Protein AF-A0A842P809-F1 (afdb_monomer)

Radius of gyration: 15.67 Å; Cα contacts (8 Å, |Δi|>4): 38; chains: 1; bounding box: 40×25×37 Å

Foldseek 3Di:
DDFPFQDDPCLVVDDPLVNLVVVCVRVVNDPVVSVVVVVQFPQDPVNVVVVDPPDDDDDGDDDDDDGDDDDPD

Mean predicted aligned error: 4.21 Å

Solvent-accessible surface area (backbone atoms only — not comparable to full-atom values): 4983 Å² total; per-residue (Å²): 116,88,57,97,68,45,72,61,86,67,51,88,76,47,55,74,64,58,44,50,53,54,50,29,65,61,57,67,53,54,70,69,59,53,48,56,66,64,57,68,59,80,72,49,68,75,58,48,52,71,74,47,82,89,64,86,80,85,87,68,74,93,84,82,84,87,67,60,72,78,77,101,115

Sequence (73 aa):
MPVDNSRLKGFYKLSVKERRDMIAELAGLDQVAVDALAAMGELSEAAADRISENVVATLALPAGVATNFIVEG

Structure (mmCIF, N/CA/C/O backbone):
data_AF-A0A842P809-F1
#
_entry.id   AF-A0A842P809-F1
#
loop_
_atom_site.group_PDB
_atom_site.id
_atom_site.type_symbol
_atom_site.label_atom_id
_atom_site.label_alt_id
_atom_site.label_comp_id
_atom_site.label_asym_id
_atom_site.label_entity_id
_atom_site.label_seq_id
_atom_site.pdbx_PDB_ins_code
_atom_site.Cartn_x
_atom_site.Cartn_y
_atom_site.Cartn_z
_atom_site.occupancy
_atom_site.B_iso_or_equiv
_atom_site.auth_seq_id
_atom_site.auth_comp_id
_atom_site.auth_asym_id
_atom_site.auth_atom_id
_atom_site.pdbx_PDB_model_num
ATOM 1 N N . MET A 1 1 ? -17.561 -0.067 -4.226 1.00 50.12 1 MET A N 1
ATOM 2 C CA . MET A 1 1 ? -18.656 0.430 -3.362 1.00 50.12 1 MET A CA 1
ATOM 3 C C . MET A 1 1 ? -18.043 1.106 -2.145 1.00 50.12 1 MET A C 1
ATOM 5 O O . MET A 1 1 ? -16.934 0.712 -1.796 1.00 50.12 1 MET A O 1
ATOM 9 N N . PRO A 1 2 ? -18.687 2.115 -1.527 1.00 60.59 2 PRO A N 1
ATOM 10 C CA . PRO A 1 2 ? -18.259 2.586 -0.211 1.00 60.59 2 PRO A CA 1
ATOM 11 C C . PRO A 1 2 ? -18.287 1.414 0.777 1.00 60.59 2 PRO A C 1
ATOM 13 O O . PRO A 1 2 ? -19.164 0.557 0.690 1.00 60.59 2 PRO A O 1
ATOM 16 N N . VAL A 1 3 ? -17.293 1.352 1.660 1.00 67.38 3 VAL A N 1
ATOM 17 C CA . VAL A 1 3 ? -17.255 0.360 2.738 1.00 67.38 3 VAL A CA 1
ATOM 18 C C . VAL A 1 3 ? -18.169 0.832 3.865 1.00 67.38 3 VAL A C 1
ATOM 20 O O . VAL A 1 3 ? -18.134 2.008 4.222 1.00 67.38 3 VAL A O 1
ATOM 23 N N . ASP A 1 4 ? -18.963 -0.070 4.442 1.00 76.06 4 ASP A N 1
ATOM 24 C CA . ASP A 1 4 ? -19.982 0.294 5.442 1.00 76.06 4 ASP A CA 1
ATOM 25 C C . ASP A 1 4 ? -19.384 0.867 6.742 1.00 76.06 4 ASP A C 1
ATOM 27 O O . ASP A 1 4 ? -20.064 1.544 7.512 1.00 76.06 4 ASP A O 1
ATOM 31 N N . ASN A 1 5 ? -18.104 0.591 7.022 1.00 85.00 5 ASN A N 1
ATOM 32 C CA . ASN A 1 5 ? -17.420 1.070 8.218 1.00 85.00 5 ASN A CA 1
ATOM 33 C C . ASN A 1 5 ? -15.905 1.194 7.999 1.00 85.00 5 ASN A C 1
ATOM 35 O O . ASN A 1 5 ? -15.236 0.234 7.624 1.00 85.00 5 ASN A O 1
ATOM 39 N N . SER A 1 6 ? -15.342 2.362 8.314 1.00 92.25 6 SER A N 1
ATOM 40 C CA . SER A 1 6 ? -13.898 2.628 8.237 1.00 92.25 6 SER A CA 1
ATOM 41 C C . SER A 1 6 ? -13.149 2.383 9.558 1.00 92.25 6 SER A C 1
ATOM 43 O O . SER A 1 6 ? -11.925 2.546 9.615 1.00 92.25 6 SER A O 1
ATOM 45 N N . ARG A 1 7 ? -13.848 2.020 10.645 1.00 92.81 7 ARG A N 1
ATOM 46 C CA . ARG A 1 7 ? -13.242 1.767 11.963 1.00 92.81 7 ARG A CA 1
ATOM 47 C C . ARG A 1 7 ? -12.632 0.371 12.036 1.00 92.81 7 ARG A C 1
ATOM 49 O O . ARG A 1 7 ? -13.349 -0.615 12.176 1.00 92.81 7 ARG A O 1
ATOM 56 N N . LEU A 1 8 ? -11.300 0.300 12.061 1.00 93.56 8 LEU A N 1
ATOM 57 C CA . LEU A 1 8 ? -10.545 -0.959 12.141 1.00 93.56 8 LEU A CA 1
ATOM 58 C C . LEU A 1 8 ? -9.755 -1.040 13.456 1.00 93.56 8 LEU A C 1
ATOM 60 O O . LEU A 1 8 ? -8.573 -0.689 13.540 1.00 93.56 8 LEU A O 1
ATOM 64 N N . LYS A 1 9 ? -10.420 -1.475 14.532 1.00 93.62 9 LYS A N 1
ATOM 65 C CA . LYS A 1 9 ? -9.796 -1.580 15.860 1.00 93.62 9 LYS A CA 1
ATOM 66 C C . LYS A 1 9 ? -8.658 -2.603 15.838 1.00 93.62 9 LYS A C 1
ATOM 68 O O . LYS A 1 9 ? -8.853 -3.751 15.470 1.00 93.62 9 LYS A O 1
ATOM 73 N N . GLY A 1 10 ? -7.473 -2.196 16.294 1.00 95.88 10 GLY A N 1
ATOM 74 C CA . GLY A 1 10 ? -6.309 -3.086 16.374 1.00 95.88 10 GLY A CA 1
ATOM 75 C C . GLY A 1 10 ? -5.636 -3.388 15.032 1.00 95.88 10 GLY A C 1
ATOM 76 O O . GLY A 1 10 ? -4.693 -4.169 15.020 1.00 95.88 10 GLY A O 1
ATOM 77 N N . PHE A 1 11 ? -6.043 -2.739 13.936 1.00 96.75 11 PHE A N 1
ATOM 78 C CA . PHE A 1 11 ? -5.498 -2.960 12.590 1.00 96.75 11 PHE A CA 1
ATOM 79 C C . PHE A 1 11 ? -3.967 -2.865 12.512 1.00 96.75 11 PHE A C 1
ATOM 81 O O . PHE A 1 11 ? -3.313 -3.687 11.882 1.00 96.75 11 PHE A O 1
ATOM 88 N N . TYR A 1 12 ? -3.372 -1.905 13.219 1.00 96.12 12 TYR A N 1
ATOM 89 C CA . TYR A 1 12 ? -1.919 -1.716 13.269 1.00 96.12 12 TYR A CA 1
ATOM 90 C C . TYR A 1 12 ? -1.159 -2.856 13.972 1.00 96.12 12 TYR A C 1
ATOM 92 O O . TYR A 1 12 ? 0.056 -2.947 13.828 1.00 96.12 12 TYR A O 1
ATOM 100 N N . LYS A 1 13 ? -1.848 -3.708 14.745 1.00 97.75 13 LYS A N 1
ATOM 101 C CA . LYS A 1 13 ? -1.254 -4.873 15.422 1.00 97.75 13 LYS A CA 1
ATOM 102 C C . LYS A 1 13 ? -1.174 -6.100 14.516 1.00 97.75 13 LYS A C 1
ATOM 104 O O . LYS A 1 13 ? -0.457 -7.037 14.843 1.00 97.75 13 LYS A O 1
ATOM 109 N N . LEU A 1 14 ? -1.926 -6.099 13.419 1.00 98.00 14 LEU A N 1
ATOM 110 C CA . LEU A 1 14 ? -1.973 -7.197 12.466 1.00 98.00 14 LEU A CA 1
ATOM 111 C C . LEU A 1 14 ? -0.703 -7.226 11.604 1.00 98.00 14 LEU A C 1
ATOM 113 O O . LEU A 1 14 ? -0.104 -6.186 11.280 1.00 98.00 14 LEU A O 1
ATOM 117 N N . SER A 1 15 ? -0.322 -8.423 11.169 1.00 97.94 15 SER A N 1
ATOM 118 C CA . SER A 1 15 ? 0.689 -8.607 10.130 1.00 97.94 15 SER A CA 1
ATOM 119 C C . SER A 1 15 ? 0.262 -7.931 8.820 1.00 97.94 15 SER A C 1
ATOM 121 O O . SER A 1 15 ? -0.906 -7.611 8.600 1.00 97.94 15 SER A O 1
ATOM 123 N N . VAL A 1 16 ? 1.215 -7.693 7.916 1.00 96.81 16 VAL A N 1
ATOM 124 C CA . VAL A 1 16 ? 0.920 -7.068 6.613 1.00 96.81 16 VAL A CA 1
ATOM 125 C C . VAL A 1 16 ? -0.078 -7.902 5.803 1.00 96.81 16 VAL A C 1
ATOM 127 O O . VAL A 1 16 ? -0.956 -7.333 5.159 1.00 96.81 16 VAL A O 1
ATOM 130 N N . LYS A 1 17 ? 0.022 -9.237 5.869 1.00 96.56 17 LYS A N 1
ATOM 131 C CA . LYS A 1 17 ? -0.911 -10.137 5.187 1.00 96.56 17 LYS A CA 1
ATOM 132 C C . LYS A 1 17 ? -2.320 -10.018 5.768 1.00 96.56 17 LYS A C 1
ATOM 134 O O . LYS A 1 17 ? -3.245 -9.756 5.017 1.00 96.56 17 LYS A O 1
ATOM 139 N N . GLU A 1 18 ? -2.467 -10.118 7.089 1.00 97.81 18 GLU A N 1
ATOM 140 C CA . GLU A 1 18 ? -3.775 -9.991 7.754 1.00 97.81 18 GLU A CA 1
ATOM 141 C C . GLU A 1 18 ? -4.423 -8.625 7.492 1.00 97.81 18 GLU A C 1
ATOM 143 O O . GLU A 1 18 ? -5.631 -8.540 7.287 1.00 97.81 18 GLU A O 1
ATOM 148 N N . ARG A 1 19 ? -3.624 -7.548 7.443 1.00 97.56 19 ARG A N 1
ATOM 149 C CA . ARG A 1 19 ? -4.121 -6.226 7.035 1.00 97.56 19 ARG A CA 1
ATOM 150 C C . ARG A 1 19 ? -4.658 -6.238 5.610 1.00 97.56 19 ARG A C 1
ATOM 152 O O . ARG A 1 19 ? -5.723 -5.683 5.370 1.00 97.56 19 ARG A O 1
ATOM 159 N N . ARG A 1 20 ? -3.929 -6.846 4.672 1.00 96.50 20 ARG A N 1
ATOM 160 C CA . ARG A 1 20 ? -4.340 -6.926 3.266 1.00 96.50 20 ARG A CA 1
ATOM 161 C C . ARG A 1 20 ? -5.608 -7.758 3.099 1.00 96.50 20 ARG A C 1
ATOM 163 O O . ARG A 1 20 ? -6.519 -7.292 2.431 1.00 96.50 20 ARG A O 1
ATOM 170 N N . ASP A 1 21 ? -5.677 -8.920 3.745 1.00 96.50 21 ASP A N 1
ATOM 171 C CA . ASP A 1 21 ? -6.843 -9.809 3.701 1.00 96.50 21 ASP A CA 1
ATOM 172 C C . ASP A 1 21 ? -8.098 -9.087 4.233 1.00 96.50 21 ASP A C 1
ATOM 174 O O . ASP A 1 21 ? -9.134 -9.077 3.575 1.00 96.50 21 ASP A O 1
ATOM 178 N N . MET A 1 22 ? -7.982 -8.388 5.371 1.00 95.38 22 MET A N 1
ATOM 179 C CA . MET A 1 22 ? -9.080 -7.594 5.939 1.00 95.38 22 MET A CA 1
ATOM 180 C C . MET A 1 22 ? -9.542 -6.470 5.000 1.00 95.38 22 MET A C 1
ATOM 182 O O . MET A 1 22 ? -10.739 -6.243 4.848 1.00 95.38 22 MET A O 1
ATOM 186 N N . ILE A 1 23 ? -8.608 -5.747 4.372 1.00 95.00 23 ILE A N 1
ATOM 187 C CA . ILE A 1 23 ? -8.948 -4.685 3.412 1.00 95.00 23 ILE A CA 1
ATOM 188 C C . ILE A 1 23 ? -9.603 -5.264 2.155 1.00 95.00 23 ILE A C 1
ATOM 190 O O . ILE A 1 23 ? -10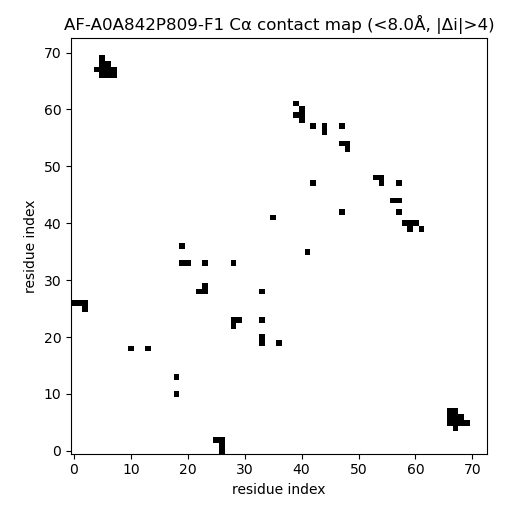.543 -4.663 1.638 1.00 95.00 23 ILE A O 1
ATOM 194 N N . ALA A 1 24 ? -9.139 -6.422 1.684 1.00 95.12 24 ALA A N 1
ATOM 195 C CA . ALA A 1 24 ? -9.709 -7.098 0.528 1.00 95.12 24 ALA A CA 1
ATOM 196 C C . ALA A 1 24 ? -11.172 -7.482 0.762 1.00 95.12 24 ALA A C 1
ATOM 198 O O . ALA A 1 24 ? -12.015 -7.187 -0.081 1.00 95.12 24 ALA A O 1
ATOM 199 N N . GLU A 1 25 ? -11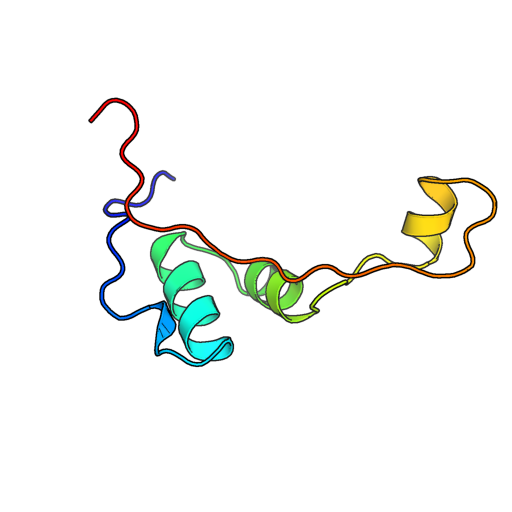.478 -8.057 1.927 1.00 93.81 25 GLU A N 1
ATOM 200 C CA . GLU A 1 25 ? -12.846 -8.395 2.323 1.00 93.81 25 GLU A CA 1
ATOM 201 C C . GLU A 1 25 ? -13.729 -7.143 2.414 1.00 93.81 25 GLU A C 1
ATOM 203 O O . GLU A 1 25 ? -14.789 -7.088 1.794 1.00 93.81 25 GLU A O 1
ATOM 208 N N . LEU A 1 26 ? -13.268 -6.105 3.122 1.00 93.12 26 LEU A N 1
ATOM 209 C CA . LEU A 1 26 ? -14.037 -4.872 3.325 1.00 93.12 26 LEU A CA 1
ATOM 210 C C . LEU A 1 26 ? -14.350 -4.139 2.019 1.00 93.12 26 LEU A C 1
ATOM 212 O O . LEU A 1 26 ? -15.451 -3.618 1.860 1.00 93.12 26 LEU A O 1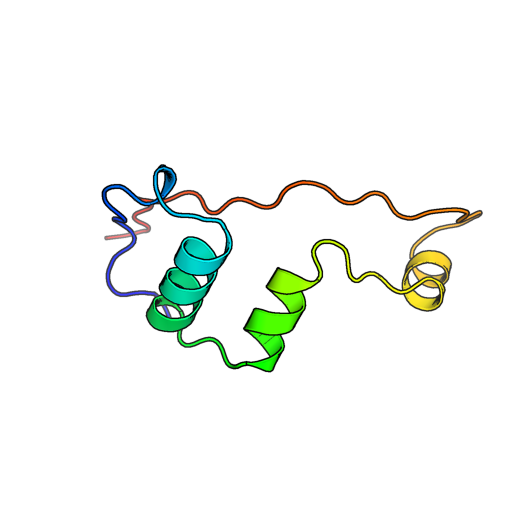
ATOM 216 N N . ALA A 1 27 ? -13.383 -4.064 1.105 1.00 92.62 27 ALA A N 1
ATOM 217 C CA . ALA A 1 27 ? -13.524 -3.340 -0.155 1.00 92.62 27 ALA A CA 1
ATOM 218 C C . ALA A 1 27 ? -14.035 -4.215 -1.316 1.00 92.62 27 ALA A C 1
ATOM 220 O O . ALA A 1 27 ? -14.249 -3.689 -2.410 1.00 92.62 27 ALA A O 1
ATOM 221 N N . GLY A 1 28 ? -14.241 -5.518 -1.092 1.00 93.69 28 GLY A N 1
ATOM 222 C CA . GLY A 1 28 ? -14.656 -6.469 -2.125 1.00 93.69 28 GLY A CA 1
ATOM 223 C C . GLY A 1 28 ? -13.629 -6.612 -3.252 1.00 93.69 28 GLY A C 1
ATOM 224 O O . GLY A 1 28 ? -14.007 -6.630 -4.422 1.00 93.69 28 GLY A O 1
ATOM 225 N N . LEU A 1 29 ? -12.337 -6.643 -2.910 1.00 95.44 29 LEU A N 1
ATOM 226 C CA . LEU A 1 29 ? -11.254 -6.782 -3.885 1.00 95.44 29 LEU A CA 1
ATOM 227 C C . LEU A 1 29 ? -11.172 -8.218 -4.408 1.00 95.44 29 LEU A C 1
ATOM 229 O O . LEU A 1 29 ? -11.306 -9.177 -3.648 1.00 95.44 29 LEU A O 1
ATOM 233 N N . ASP A 1 30 ? -10.899 -8.358 -5.702 1.00 96.56 30 ASP A N 1
ATOM 234 C CA . ASP A 1 30 ? -10.561 -9.646 -6.296 1.00 96.56 30 ASP A CA 1
ATOM 235 C C . ASP A 1 30 ? -9.097 -10.030 -6.023 1.00 96.56 30 ASP A C 1
ATOM 237 O O . ASP A 1 30 ? -8.289 -9.240 -5.524 1.00 96.56 30 ASP A O 1
ATOM 241 N N . GLN A 1 31 ? -8.743 -11.275 -6.354 1.00 95.50 31 GLN A N 1
ATOM 242 C CA . GLN A 1 31 ? -7.392 -11.782 -6.112 1.00 95.50 31 GLN A CA 1
ATOM 243 C C . GLN A 1 31 ? -6.330 -11.001 -6.901 1.00 95.50 31 GLN A C 1
ATOM 245 O O . GLN A 1 31 ? -5.235 -10.791 -6.392 1.00 95.50 31 GLN A O 1
ATOM 250 N N . VAL A 1 32 ? -6.669 -10.508 -8.096 1.00 95.50 32 VAL A N 1
ATOM 251 C CA . VAL A 1 32 ? -5.752 -9.719 -8.931 1.00 95.50 32 VAL A CA 1
ATOM 252 C C . VAL A 1 32 ? -5.360 -8.420 -8.222 1.00 95.50 32 VAL A C 1
ATOM 254 O O . VAL A 1 32 ? -4.179 -8.083 -8.150 1.00 95.50 32 VAL A O 1
ATOM 257 N N . ALA A 1 33 ? -6.324 -7.707 -7.636 1.00 95.06 33 ALA A N 1
ATOM 258 C CA . AL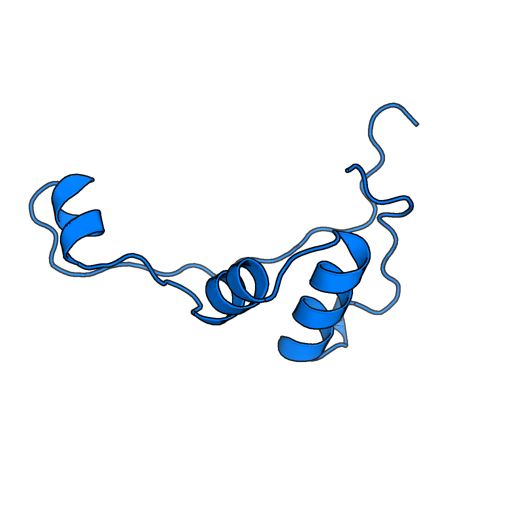A A 1 33 ? -6.061 -6.496 -6.865 1.00 95.06 33 ALA A CA 1
ATOM 259 C C . ALA A 1 33 ? -5.271 -6.781 -5.574 1.00 95.06 33 ALA A C 1
ATOM 261 O O . ALA A 1 33 ? -4.395 -5.999 -5.192 1.00 95.06 33 ALA A O 1
ATOM 262 N N . VAL A 1 34 ? -5.548 -7.903 -4.902 1.00 95.56 34 VAL A N 1
ATOM 263 C CA . VAL A 1 34 ? -4.794 -8.331 -3.711 1.00 95.56 34 VAL A CA 1
ATOM 264 C C . VAL A 1 34 ? -3.338 -8.634 -4.056 1.00 95.56 34 VAL A C 1
ATOM 266 O O . VAL A 1 3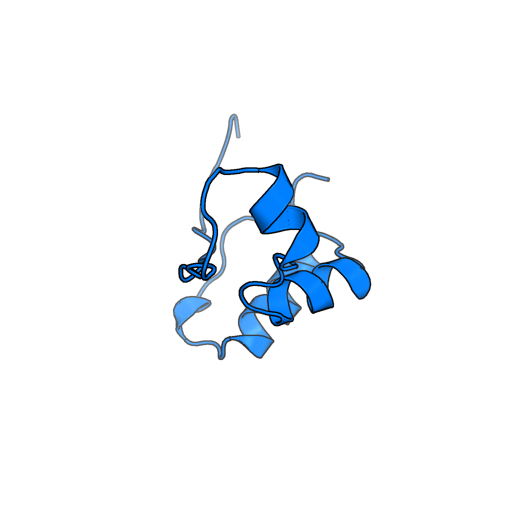4 ? -2.439 -8.208 -3.325 1.00 95.56 34 VAL A O 1
ATOM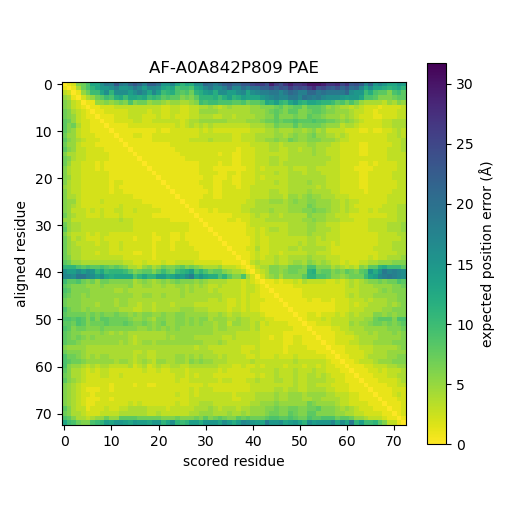 269 N N . ASP A 1 35 ? -3.096 -9.321 -5.168 1.00 94.81 35 ASP A N 1
ATOM 270 C CA . ASP A 1 35 ? -1.754 -9.670 -5.629 1.00 94.8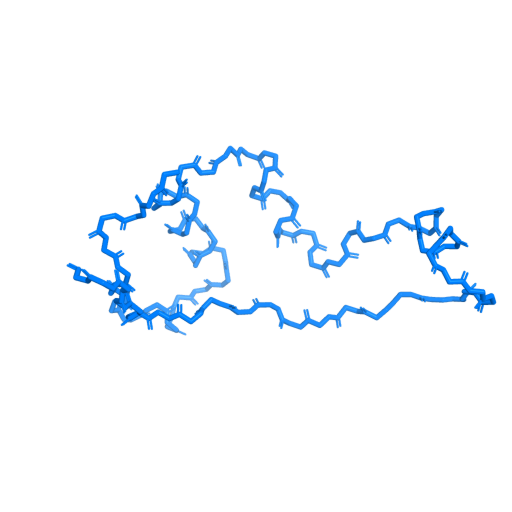1 35 ASP A CA 1
ATOM 271 C C . ASP A 1 35 ? -0.958 -8.415 -6.016 1.00 94.81 35 ASP A C 1
ATOM 273 O O . ASP A 1 35 ? 0.191 -8.267 -5.596 1.00 94.81 35 ASP A O 1
ATOM 277 N N . ALA A 1 36 ? -1.595 -7.439 -6.671 1.00 92.94 36 ALA A N 1
ATOM 278 C CA . ALA A 1 36 ? -0.974 -6.149 -6.981 1.00 92.94 36 ALA A CA 1
ATOM 279 C C . ALA A 1 36 ? -0.542 -5.380 -5.712 1.00 92.94 36 ALA A C 1
ATOM 281 O O . ALA A 1 36 ? 0.565 -4.842 -5.633 1.00 92.94 36 ALA A O 1
ATOM 282 N N . LEU A 1 37 ? -1.374 -5.369 -4.659 1.00 93.31 37 LEU A N 1
ATOM 283 C CA . LEU A 1 37 ? -0.992 -4.808 -3.352 1.00 93.31 37 LEU A CA 1
ATOM 284 C C . LEU A 1 37 ? 0.123 -5.620 -2.670 1.00 93.31 37 LEU A C 1
ATOM 286 O O . LEU A 1 37 ? 0.852 -5.097 -1.821 1.00 93.31 37 LEU A O 1
ATOM 290 N N . ALA A 1 38 ? 0.233 -6.913 -2.978 1.00 94.38 38 ALA A N 1
ATOM 291 C CA . ALA A 1 38 ? 1.246 -7.800 -2.422 1.00 94.38 38 ALA A CA 1
ATOM 292 C C . ALA A 1 38 ? 2.623 -7.634 -3.052 1.00 94.38 38 ALA A C 1
ATOM 294 O O . ALA A 1 38 ? 3.619 -7.848 -2.359 1.00 94.38 38 ALA A O 1
ATOM 295 N N . ALA A 1 39 ? 2.670 -7.205 -4.308 1.00 92.19 39 ALA A N 1
ATOM 296 C CA . ALA A 1 39 ? 3.892 -7.057 -5.078 1.00 92.19 39 ALA A CA 1
ATOM 297 C C . ALA A 1 39 ? 4.797 -5.897 -4.610 1.00 92.19 39 ALA A C 1
ATOM 299 O O . ALA A 1 39 ? 5.975 -5.875 -4.951 1.00 92.19 39 ALA A O 1
ATOM 300 N N . MET A 1 40 ? 4.294 -4.973 -3.774 1.00 84.06 40 MET A N 1
ATOM 301 C CA . MET A 1 40 ? 5.103 -3.962 -3.061 1.00 84.06 40 MET A CA 1
ATOM 302 C C . MET A 1 40 ? 6.011 -3.098 -3.965 1.00 84.06 40 MET A C 1
ATOM 304 O O . MET A 1 40 ? 7.114 -2.730 -3.566 1.00 84.06 40 MET A O 1
ATOM 308 N N . GLY A 1 41 ? 5.545 -2.737 -5.164 1.00 74.94 41 GLY A N 1
ATOM 309 C CA . GLY A 1 41 ? 6.306 -1.887 -6.092 1.00 74.94 41 GLY A CA 1
ATOM 310 C C . GLY A 1 41 ? 6.351 -2.405 -7.526 1.00 74.94 41 GLY A C 1
ATOM 311 O O . GLY A 1 41 ? 7.376 -2.277 -8.184 1.00 74.94 41 GLY A O 1
ATOM 312 N N . GLU A 1 42 ? 5.253 -2.985 -8.013 1.00 78.44 42 GLU A N 1
ATOM 313 C CA . GLU A 1 42 ? 5.161 -3.671 -9.310 1.00 78.44 42 GLU A CA 1
ATOM 314 C C . GLU A 1 42 ? 5.091 -2.723 -10.522 1.00 78.44 42 GLU A C 1
ATOM 316 O O . GLU A 1 42 ? 4.312 -2.919 -11.454 1.00 78.44 42 GLU A O 1
ATOM 321 N N . LEU A 1 43 ? 5.881 -1.649 -10.528 1.00 89.94 43 LEU A N 1
ATOM 322 C CA . LEU A 1 43 ? 6.030 -0.849 -11.736 1.00 89.94 43 LEU A CA 1
ATOM 323 C C . LEU A 1 43 ? 7.078 -1.514 -12.632 1.00 89.94 43 LEU A C 1
ATOM 325 O O . LEU A 1 43 ? 8.260 -1.532 -12.300 1.00 89.94 43 LEU A O 1
ATOM 329 N N . SER A 1 44 ? 6.647 -2.066 -13.768 1.00 91.56 44 SER A N 1
ATOM 330 C CA . SER A 1 44 ? 7.575 -2.674 -14.732 1.00 91.56 44 SER A CA 1
ATOM 331 C C . SER A 1 44 ? 8.573 -1.652 -15.292 1.00 91.56 44 SER A C 1
ATOM 333 O O . SER A 1 44 ? 8.232 -0.481 -15.461 1.00 91.56 44 SER A O 1
ATOM 335 N N . GLU A 1 45 ? 9.770 -2.107 -15.666 1.00 92.44 45 GLU A N 1
ATOM 336 C CA . GLU A 1 45 ? 10.811 -1.271 -16.286 1.00 92.44 45 GLU A CA 1
ATOM 337 C C . GLU A 1 45 ? 10.301 -0.552 -17.544 1.00 92.44 45 GLU A C 1
ATOM 339 O O . GLU A 1 45 ? 10.466 0.656 -17.676 1.00 92.44 45 GLU A O 1
ATOM 344 N N . ALA A 1 46 ? 9.567 -1.259 -18.412 1.00 95.44 46 ALA A N 1
ATOM 345 C CA . ALA A 1 46 ? 8.978 -0.677 -19.619 1.00 95.44 46 ALA A CA 1
ATOM 346 C C . ALA A 1 46 ? 7.905 0.384 -19.317 1.00 95.44 46 ALA A C 1
ATOM 348 O O . ALA A 1 46 ? 7.724 1.324 -20.090 1.00 95.44 46 ALA A O 1
ATOM 349 N N . ALA A 1 47 ? 7.163 0.237 -18.214 1.00 94.44 47 ALA A N 1
ATOM 350 C CA . ALA A 1 47 ? 6.230 1.269 -17.771 1.00 94.44 47 ALA A CA 1
ATOM 351 C C . ALA A 1 47 ? 6.987 2.470 -17.194 1.00 94.44 47 ALA A C 1
ATOM 353 O O . ALA A 1 47 ? 6.648 3.603 -17.518 1.00 94.44 47 ALA A O 1
ATOM 354 N N . ALA A 1 48 ? 8.022 2.232 -16.388 1.00 95.44 48 ALA A N 1
ATOM 355 C CA . ALA A 1 48 ? 8.841 3.287 -15.807 1.00 95.44 48 ALA A CA 1
ATOM 356 C C . ALA A 1 48 ? 9.529 4.135 -16.894 1.00 95.44 48 ALA A C 1
ATOM 358 O O . ALA A 1 48 ? 9.378 5.355 -16.877 1.00 95.44 48 ALA A O 1
ATOM 359 N N . ASP A 1 49 ? 10.170 3.500 -17.882 1.00 96.94 49 ASP A N 1
ATOM 360 C CA . ASP A 1 49 ? 10.831 4.150 -19.031 1.00 96.94 49 ASP A CA 1
ATOM 361 C C . ASP A 1 49 ? 9.863 4.973 -19.902 1.00 96.94 49 ASP A C 1
ATOM 363 O O . ASP A 1 49 ? 10.232 5.968 -20.516 1.00 96.94 49 ASP A O 1
ATOM 367 N N . ARG A 1 50 ? 8.576 4.608 -19.918 1.00 96.81 50 ARG A N 1
ATOM 368 C CA . ARG A 1 50 ? 7.534 5.377 -20.617 1.00 96.81 50 ARG A CA 1
ATOM 369 C C . ARG A 1 50 ? 7.025 6.591 -19.845 1.00 96.81 50 ARG A C 1
ATOM 371 O O . ARG A 1 50 ? 6.409 7.464 -20.453 1.00 96.81 50 ARG A O 1
ATOM 378 N N . ILE A 1 51 ? 7.198 6.619 -18.525 1.00 94.56 51 ILE A N 1
ATOM 379 C CA . ILE A 1 51 ? 6.656 7.667 -17.646 1.00 94.56 51 ILE A CA 1
ATOM 380 C C . ILE A 1 51 ? 7.689 8.774 -17.400 1.00 94.56 51 ILE A C 1
ATOM 382 O O . ILE A 1 51 ? 7.305 9.911 -17.126 1.00 94.56 51 ILE A O 1
ATOM 386 N N . SER A 1 52 ? 8.985 8.468 -17.478 1.00 95.75 52 SER A N 1
ATOM 387 C CA . SER A 1 52 ? 10.054 9.421 -17.179 1.00 95.75 52 SER A CA 1
ATOM 388 C C . SER A 1 52 ? 11.270 9.222 -18.080 1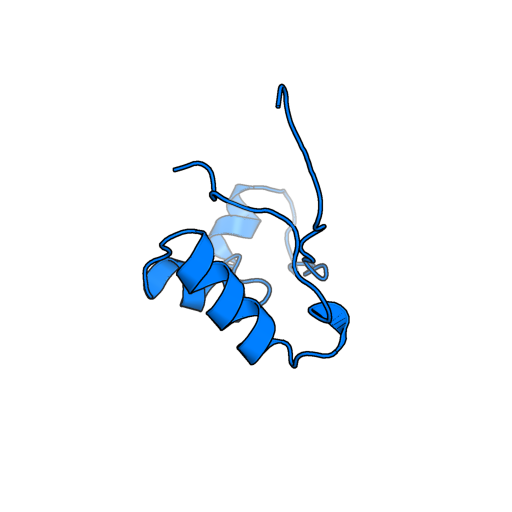.00 95.75 52 SER A C 1
ATOM 390 O O . SER A 1 52 ? 11.411 8.201 -18.739 1.00 95.75 52 SER A O 1
ATOM 392 N N . GLU A 1 53 ? 12.163 10.205 -18.100 1.00 97.00 53 GLU A N 1
ATOM 393 C CA . GLU A 1 53 ? 13.383 10.186 -18.905 1.00 97.00 53 GLU A CA 1
ATOM 394 C C . GLU A 1 53 ? 14.568 9.677 -18.075 1.00 97.00 53 GLU A C 1
ATOM 396 O O . GLU A 1 53 ? 14.670 9.965 -16.881 1.00 97.00 53 GLU A O 1
ATOM 401 N N . ASN A 1 54 ? 15.511 8.977 -18.718 1.00 97.38 54 ASN A N 1
ATOM 402 C CA . ASN A 1 54 ? 16.744 8.471 -18.093 1.00 97.38 54 ASN A CA 1
ATOM 403 C C . ASN A 1 54 ? 16.497 7.542 -16.888 1.00 97.38 54 ASN A C 1
ATOM 405 O O . ASN A 1 54 ? 17.222 7.586 -15.890 1.00 97.38 54 ASN A O 1
ATOM 409 N N . VAL A 1 55 ? 15.464 6.702 -16.971 1.00 96.69 55 VAL A N 1
ATOM 410 C CA . VAL A 1 55 ? 15.125 5.739 -15.920 1.00 96.69 55 VAL A CA 1
ATOM 411 C C . VAL A 1 55 ? 16.221 4.683 -15.790 1.00 96.69 55 VAL A C 1
ATOM 413 O O . VAL A 1 55 ? 16.611 4.044 -16.760 1.00 96.69 55 VAL A O 1
ATOM 416 N N . VAL A 1 56 ? 16.699 4.482 -14.562 1.00 95.50 56 VAL A N 1
ATOM 417 C CA . VAL A 1 56 ? 17.683 3.434 -14.221 1.00 95.50 56 VAL A CA 1
ATOM 418 C C . VAL A 1 56 ? 17.241 2.550 -13.053 1.00 95.50 56 VAL A C 1
ATOM 420 O O . VAL A 1 56 ? 17.879 1.542 -12.764 1.00 95.50 56 VAL A O 1
ATOM 423 N N . ALA A 1 57 ? 16.171 2.937 -12.354 1.00 93.19 57 ALA A N 1
ATOM 424 C CA . AL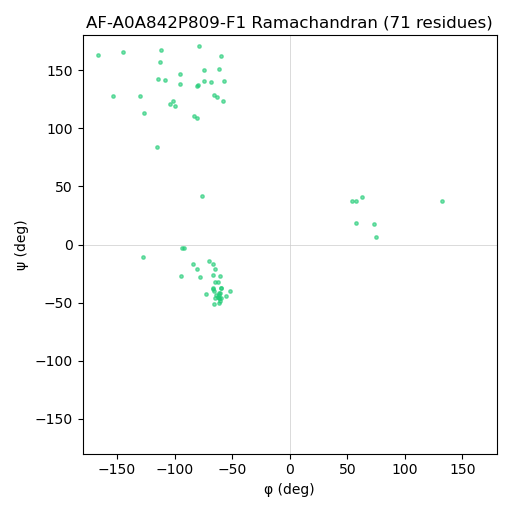A A 1 57 ? 15.591 2.209 -11.232 1.00 93.19 57 ALA A CA 1
ATOM 425 C C . ALA A 1 57 ? 14.195 2.759 -10.898 1.00 93.19 57 ALA A C 1
ATOM 427 O O . ALA A 1 57 ? 13.859 3.892 -11.244 1.00 93.19 57 ALA A O 1
ATOM 428 N N . THR A 1 58 ? 13.417 1.981 -10.146 1.00 92.62 58 THR A N 1
ATOM 429 C CA . THR A 1 58 ? 12.155 2.408 -9.527 1.00 92.62 58 THR A CA 1
ATOM 430 C C . THR A 1 58 ? 12.319 2.551 -8.017 1.00 92.62 58 THR A C 1
ATOM 432 O O . THR A 1 58 ? 12.966 1.718 -7.380 1.00 92.62 58 THR A O 1
ATOM 435 N N . LEU A 1 59 ? 11.686 3.563 -7.421 1.00 90.75 59 LEU A N 1
ATOM 436 C CA . LEU A 1 59 ? 11.594 3.710 -5.967 1.00 90.75 59 LEU A CA 1
ATOM 437 C C . LEU A 1 59 ? 10.215 3.248 -5.481 1.00 90.75 59 LEU A C 1
ATOM 439 O O . LEU A 1 59 ? 9.197 3.790 -5.906 1.00 90.75 59 LEU A O 1
ATOM 443 N N . ALA A 1 60 ? 10.187 2.291 -4.554 1.00 90.56 60 ALA A N 1
ATOM 444 C CA . ALA A 1 60 ? 8.968 1.882 -3.864 1.00 90.56 60 ALA A CA 1
ATOM 445 C C . ALA A 1 60 ? 8.837 2.616 -2.521 1.00 90.56 60 ALA A C 1
ATOM 447 O O . ALA A 1 60 ? 9.809 2.746 -1.774 1.00 90.56 60 ALA A O 1
ATOM 448 N N . LEU A 1 61 ? 7.625 3.073 -2.199 1.00 91.50 61 LEU A N 1
ATOM 449 C CA . LEU A 1 61 ? 7.299 3.689 -0.912 1.00 91.50 61 LEU A CA 1
ATOM 450 C C . LEU A 1 61 ? 6.298 2.812 -0.147 1.00 91.50 61 LEU A C 1
ATOM 452 O O . LEU A 1 61 ? 5.384 2.264 -0.768 1.00 91.50 61 LEU A O 1
ATOM 456 N N . PRO A 1 62 ? 6.416 2.688 1.190 1.00 92.38 62 PRO A N 1
ATOM 457 C CA . PRO A 1 62 ? 5.413 1.995 1.986 1.00 92.38 62 PRO A CA 1
ATOM 458 C C . PRO A 1 62 ? 4.028 2.629 1.812 1.00 92.38 62 PRO A C 1
ATOM 460 O O . PRO A 1 62 ? 3.839 3.811 2.098 1.00 92.38 62 PRO A O 1
ATOM 463 N N . ALA A 1 63 ? 3.051 1.827 1.393 1.00 92.56 63 ALA A N 1
ATOM 464 C CA . ALA A 1 63 ? 1.654 2.234 1.302 1.00 92.56 63 ALA A CA 1
ATOM 465 C C . ALA A 1 63 ? 0.877 1.724 2.524 1.00 92.56 63 ALA A C 1
ATOM 467 O O . ALA A 1 63 ? 0.796 0.521 2.778 1.00 92.56 63 ALA A O 1
ATOM 468 N N . GLY A 1 64 ? 0.319 2.652 3.299 1.00 94.19 64 GLY A N 1
ATOM 469 C CA . GLY A 1 64 ? -0.543 2.361 4.443 1.00 94.19 64 GLY A CA 1
ATOM 470 C C . GLY A 1 64 ? -1.981 2.804 4.191 1.00 94.19 64 GLY A C 1
ATOM 471 O O . GLY A 1 64 ? -2.229 3.701 3.391 1.00 94.19 64 GLY A O 1
ATOM 472 N N . VAL A 1 65 ? -2.926 2.202 4.914 1.00 95.38 65 VAL A N 1
ATOM 473 C CA . VAL A 1 65 ? -4.335 2.619 4.906 1.00 95.38 65 VAL A CA 1
ATOM 474 C C . VAL A 1 65 ? -4.632 3.375 6.194 1.00 95.38 65 VAL A C 1
ATOM 476 O O . VAL A 1 65 ? -4.474 2.832 7.290 1.00 95.38 65 VAL A O 1
ATOM 479 N N . ALA A 1 66 ? -5.067 4.626 6.062 1.00 95.25 66 ALA A N 1
ATOM 480 C CA . ALA A 1 66 ? -5.590 5.396 7.180 1.00 95.25 66 ALA A CA 1
ATOM 481 C C . ALA A 1 66 ? -7.052 5.004 7.445 1.00 95.25 66 ALA A C 1
ATOM 483 O O . ALA A 1 66 ? -7.844 4.848 6.519 1.00 95.25 66 ALA A O 1
ATOM 484 N N . THR A 1 67 ? -7.406 4.825 8.715 1.00 94.00 67 THR A N 1
ATOM 485 C CA . THR A 1 67 ? -8.717 4.310 9.140 1.00 94.00 67 THR A CA 1
ATOM 486 C C . THR A 1 67 ? -9.527 5.395 9.850 1.00 94.00 67 THR A C 1
ATOM 488 O O . THR A 1 67 ? -8.978 6.419 10.257 1.00 94.00 67 THR A O 1
ATOM 491 N N . ASN A 1 68 ? -10.826 5.156 10.056 1.00 93.94 68 ASN A N 1
ATOM 492 C CA . ASN A 1 68 ? -11.774 6.036 10.763 1.00 93.94 68 ASN A CA 1
ATOM 493 C C . ASN A 1 68 ? -12.208 7.315 10.022 1.00 93.94 68 ASN A C 1
ATOM 495 O O . ASN A 1 68 ? -12.743 8.226 10.653 1.00 93.94 68 ASN A O 1
ATOM 499 N N . PHE A 1 69 ? -12.012 7.396 8.705 1.00 92.62 69 PHE A N 1
ATOM 500 C CA . PHE A 1 69 ? -12.575 8.488 7.907 1.00 92.62 69 PHE A CA 1
ATOM 501 C C . PHE A 1 69 ? -14.104 8.389 7.821 1.00 92.62 69 PHE A C 1
ATOM 503 O O . PHE A 1 69 ? -14.649 7.296 7.659 1.00 92.62 69 PHE A O 1
ATOM 510 N N . ILE A 1 70 ? -14.775 9.537 7.909 1.00 90.81 70 ILE A N 1
ATOM 511 C CA . ILE A 1 70 ? -16.217 9.720 7.702 1.00 90.81 70 ILE A CA 1
ATOM 512 C C . ILE A 1 70 ? -16.348 10.882 6.717 1.00 90.81 70 ILE A C 1
ATOM 514 O O . ILE A 1 70 ? -15.734 11.928 6.935 1.00 90.81 70 ILE A O 1
ATOM 518 N N . VAL A 1 71 ? -17.089 10.690 5.627 1.00 89.56 71 VAL A N 1
ATOM 519 C CA . VAL A 1 71 ? -17.269 11.698 4.574 1.00 89.56 71 VAL A CA 1
ATOM 520 C C . VAL A 1 71 ? -18.763 11.882 4.371 1.00 89.56 71 VAL A C 1
ATOM 522 O O . VAL A 1 71 ? -19.428 10.956 3.928 1.00 89.56 71 VAL A O 1
ATOM 525 N N . GLU A 1 72 ? -19.275 13.065 4.711 1.00 88.69 72 GLU A N 1
ATOM 526 C CA . GLU A 1 72 ? -20.701 13.421 4.602 1.00 88.69 72 GLU A CA 1
ATOM 527 C C . GLU A 1 72 ? -21.693 12.514 5.378 1.00 88.69 72 GLU A C 1
ATOM 529 O O . GLU A 1 72 ? -22.895 12.576 5.124 1.00 88.69 72 GLU A O 1
ATOM 534 N N . GLY A 1 73 ? -21.228 11.731 6.364 1.00 70.56 73 GLY A N 1
ATOM 535 C CA . GLY A 1 73 ? -22.061 10.940 7.293 1.00 70.56 73 GLY A CA 1
ATOM 536 C C . GLY A 1 73 ? -21.823 9.441 7.214 1.00 70.56 73 GLY A C 1
ATOM 537 O O . GLY A 1 73 ? -22.659 8.716 7.797 1.00 70.56 73 GLY A O 1
#

Secondary structure (DSSP, 8-state):
---S----TTGGGS-HHHHHHHHHHHHT--HHHHHHHHSSS---HHHHHHHSSS----------------S--

Nearest PDB structures (foldseek):
  8sz6-assembly1_B  TM=9.492E-01  e=2.903E-03  Pseudomonas sp. 'mevalonii'
  1qax-assembly1_A  TM=9.647E-01  e=4.843E-03  Pseudomonas sp. 'mevalonii'
  6dio-assembly1_A  TM=9.223E-01  e=5.211E-03  Delftia acidovorans
  4i4b-assembly1_A  TM=9.590E-01  e=6.489E-03  Pseudomonas sp. 'mevalonii'
  6p7k-assembly1_A  TM=9.272E-01  e=1.679E-02  Burkholderia cenocepacia

pLDDT: mean 91.66, std 8.55, range [50.12, 98.0]